Protein AF-A0A2N1IN54-F1 (afdb_monomer)

pLDDT: mean 95.04, std 3.78, range [76.31, 98.25]

Organism: NCBI:txid76759

InterPro domains:
  IPR011032 GroES-like 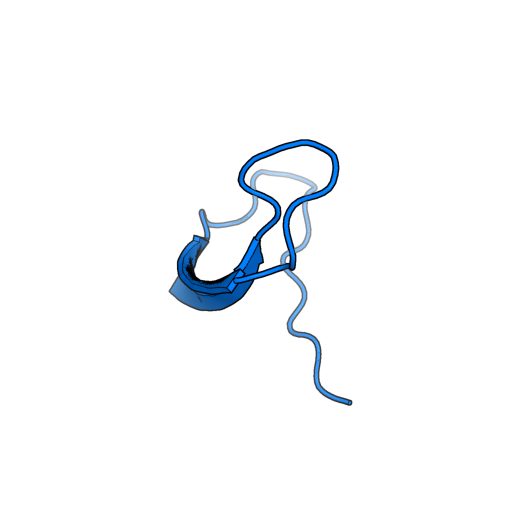superfamily [SSF50129] (1-35)

Secondary structure (DSSP, 8-state):
-EEEEEE--STTPPPEEEEEEPPPP-TT--------

Solvent-accessible surface area (backbone atoms only — not comparable to full-atom values): 2614 Å² total; per-residue (Å²): 83,83,44,82,44,75,43,74,91,50,89,95,54,75,69,43,83,43,81,42,79,46,78,80,60,56,97,93,54,81,80,80,84,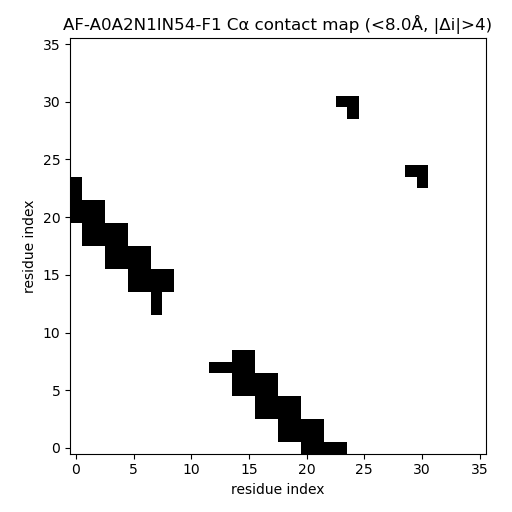88,87,128

Radius of gyration: 12.41 Å; Cα conta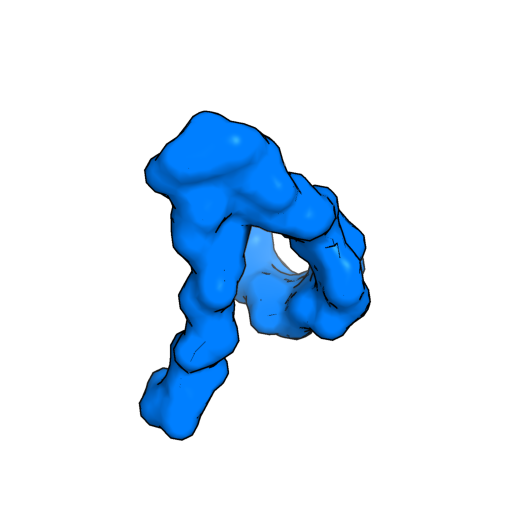cts (8 Å, |Δi|>4): 37; chains: 1; bounding box: 24×18×31 Å

Mean predicted aligned error: 3.02 Å

Nearest PDB structures (foldseek):
  7a5k-assembly1_a3  TM=3.552E-01  e=8.339E+00  Homo sapiens

Foldseek 3Di:
DWDWDFDDPDPPDGTDTDIDDDDDDDVPDDDDDDDD

Structure (mmCIF, N/CA/C/O backbone):
data_AF-A0A2N1IN54-F1
#
_entry.id   AF-A0A2N1IN54-F1
#
loop_
_atom_site.group_PDB
_atom_site.id
_atom_site.type_symbol
_atom_site.label_atom_id
_atom_site.label_alt_id
_atom_site.label_comp_id
_atom_site.label_asym_id
_atom_site.label_entity_id
_atom_site.label_seq_id
_atom_site.pdbx_PDB_ins_code
_atom_site.Cartn_x
_atom_site.Cartn_y
_atom_site.Cartn_z
_atom_site.occupancy
_atom_site.B_iso_or_equiv
_atom_site.auth_seq_id
_atom_site.auth_comp_id
_atom_site.auth_asym_id
_atom_site.auth_atom_id
_atom_site.pdbx_PDB_model_num
ATOM 1 N N . MET A 1 1 ? -3.471 -8.715 -9.464 1.00 87.94 1 MET A N 1
ATOM 2 C CA . MET A 1 1 ? -3.067 -9.782 -8.517 1.00 87.94 1 MET A CA 1
ATOM 3 C C . MET A 1 1 ? -3.975 -9.743 -7.300 1.00 87.94 1 MET A C 1
ATOM 5 O O . MET A 1 1 ? -4.348 -8.645 -6.909 1.00 87.94 1 MET A O 1
ATOM 9 N N . LYS A 1 2 ? -4.306 -10.888 -6.693 1.00 88.88 2 LYS A N 1
ATOM 10 C CA . LYS A 1 2 ? -5.019 -10.910 -5.408 1.00 88.88 2 LYS A CA 1
ATOM 11 C C . LYS A 1 2 ? -4.057 -10.516 -4.287 1.00 88.88 2 LYS A C 1
ATOM 13 O O . LYS A 1 2 ? -2.959 -11.066 -4.210 1.00 88.88 2 LYS A O 1
ATOM 18 N N . SER A 1 3 ? -4.441 -9.544 -3.467 1.00 93.81 3 SER A N 1
ATOM 19 C CA . SER A 1 3 ? -3.654 -9.071 -2.328 1.00 93.81 3 SER A CA 1
ATOM 20 C C . SER A 1 3 ? -4.545 -8.867 -1.111 1.00 93.81 3 SER A C 1
ATOM 22 O O . SER A 1 3 ? -5.703 -8.474 -1.236 1.00 93.81 3 SER A O 1
ATOM 24 N N . ARG A 1 4 ? -3.993 -9.118 0.074 1.00 95.38 4 ARG A N 1
ATOM 25 C CA . ARG A 1 4 ? -4.660 -8.845 1.345 1.00 95.38 4 ARG A CA 1
ATOM 26 C C . ARG A 1 4 ? -4.350 -7.412 1.761 1.00 95.38 4 ARG A C 1
ATOM 28 O O . ARG A 1 4 ? -3.179 -7.054 1.864 1.00 95.38 4 ARG A O 1
ATOM 35 N N . ALA A 1 5 ? -5.381 -6.615 2.017 1.00 95.94 5 ALA A N 1
ATOM 36 C CA . ALA A 1 5 ? -5.237 -5.217 2.407 1.00 95.94 5 ALA A CA 1
ATOM 37 C C . ALA A 1 5 ? -6.198 -4.847 3.543 1.00 95.94 5 ALA A C 1
ATOM 39 O O . ALA A 1 5 ? -7.276 -5.425 3.672 1.00 95.94 5 ALA A O 1
ATOM 40 N N . ALA A 1 6 ? -5.795 -3.869 4.354 1.00 96.69 6 ALA A N 1
ATOM 41 C CA . ALA A 1 6 ? -6.658 -3.225 5.335 1.00 96.69 6 ALA A CA 1
ATOM 42 C C . ALA A 1 6 ? -7.426 -2.084 4.651 1.00 96.69 6 ALA A C 1
ATOM 44 O O . ALA A 1 6 ? -6.810 -1.132 4.172 1.00 96.69 6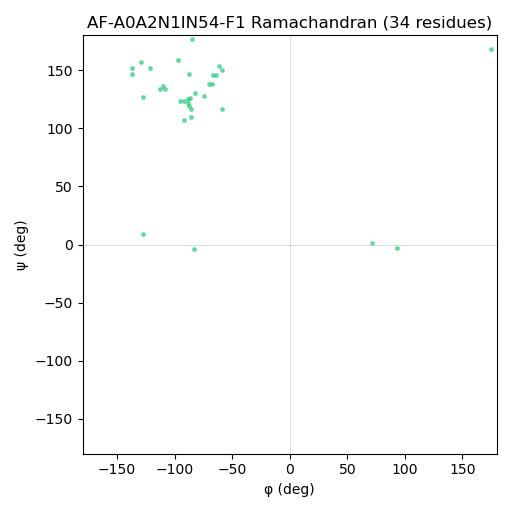 ALA A O 1
ATOM 45 N N . VAL A 1 7 ? -8.753 -2.183 4.581 1.00 96.06 7 VAL A N 1
ATOM 46 C CA . VAL A 1 7 ? -9.618 -1.231 3.870 1.00 96.06 7 VAL A CA 1
ATOM 47 C C . VAL A 1 7 ? -10.492 -0.469 4.862 1.00 96.06 7 VAL A C 1
ATOM 49 O O . VAL A 1 7 ? -11.100 -1.051 5.759 1.00 96.06 7 VAL A O 1
ATOM 52 N N . ALA A 1 8 ? -10.561 0.852 4.690 1.00 97.06 8 ALA A N 1
ATOM 53 C CA . ALA A 1 8 ? -11.470 1.718 5.429 1.00 97.06 8 ALA A CA 1
ATOM 54 C C . ALA A 1 8 ? -12.784 1.879 4.649 1.00 97.06 8 ALA A C 1
ATOM 56 O O . ALA A 1 8 ? -12.832 2.596 3.652 1.00 97.06 8 ALA A O 1
ATOM 57 N N . PHE A 1 9 ? -13.862 1.247 5.113 1.00 95.25 9 PHE A N 1
ATOM 58 C CA . PHE A 1 9 ? -15.184 1.348 4.474 1.00 95.25 9 PHE A CA 1
ATOM 59 C C . PHE A 1 9 ? -15.994 2.587 4.888 1.00 95.25 9 PHE A C 1
ATOM 61 O O . PHE A 1 9 ? -17.096 2.810 4.390 1.00 95.25 9 PHE A O 1
ATOM 68 N N . GLY A 1 10 ? -15.491 3.392 5.823 1.00 95.81 10 GLY A N 1
ATOM 69 C CA . GLY A 1 10 ? -16.143 4.625 6.248 1.00 95.81 10 GLY A CA 1
ATOM 70 C C . GLY A 1 10 ? -15.438 5.300 7.424 1.00 95.81 10 GLY A C 1
ATOM 71 O O . GLY A 1 10 ? -14.569 4.695 8.055 1.00 95.81 10 GLY A O 1
ATOM 72 N N . PRO A 1 11 ? -15.809 6.552 7.739 1.00 96.12 11 PRO A N 1
ATOM 73 C CA . PRO A 1 11 ? -15.220 7.290 8.849 1.00 96.12 11 PRO A CA 1
ATOM 74 C C . PRO A 1 11 ? -15.597 6.658 10.195 1.00 96.12 11 PRO A C 1
ATOM 76 O O . PRO A 1 11 ? -16.739 6.252 10.403 1.00 96.12 11 PRO A O 1
ATOM 79 N N . GLY A 1 12 ? -14.630 6.572 11.113 1.00 95.19 12 GLY A N 1
ATOM 80 C CA . GLY A 1 12 ? -14.835 6.041 12.468 1.00 95.19 12 GLY A CA 1
ATOM 81 C C . GLY A 1 12 ? -15.050 4.524 12.555 1.00 95.19 12 GLY A C 1
ATOM 82 O O . GLY A 1 12 ? -15.243 4.009 13.655 1.00 95.19 12 GLY A O 1
ATOM 83 N N . LYS A 1 13 ? -15.007 3.799 11.430 1.00 96.00 13 LYS A N 1
ATOM 84 C CA . LYS A 1 13 ? -15.050 2.333 11.411 1.00 96.00 13 LYS A CA 1
ATOM 85 C C . LYS A 1 13 ? -13.641 1.748 11.552 1.00 96.00 13 LYS A C 1
ATOM 87 O O . LYS A 1 13 ? -12.688 2.356 11.058 1.00 96.00 13 LYS A O 1
ATOM 92 N N . PRO A 1 14 ? -13.491 0.579 12.201 1.00 96.88 14 PRO A N 1
ATOM 93 C CA . PRO A 1 14 ? -12.224 -0.139 12.188 1.00 96.88 14 PRO A CA 1
ATOM 94 C C . PRO A 1 14 ? -11.850 -0.536 10.756 1.00 96.88 14 PRO A C 1
ATOM 96 O O . PRO A 1 14 ? -12.716 -0.694 9.895 1.00 96.88 14 PRO A O 1
ATOM 99 N N . LEU A 1 15 ? -10.551 -0.695 10.508 1.00 97.25 15 LEU A N 1
ATOM 100 C CA . LEU A 1 15 ? -10.070 -1.224 9.237 1.00 97.25 15 LEU A CA 1
ATOM 101 C C . LEU A 1 15 ? -10.416 -2.707 9.133 1.00 97.25 15 LEU A C 1
ATOM 103 O O . LEU A 1 15 ? -10.227 -3.465 10.085 1.00 97.25 15 LEU A O 1
ATOM 107 N N . GLU A 1 16 ? -10.864 -3.119 7.956 1.00 96.94 16 GLU A N 1
ATOM 108 C CA . GLU A 1 16 ? -11.220 -4.506 7.682 1.00 96.94 16 GLU A CA 1
ATOM 109 C C . GLU A 1 16 ? -10.181 -5.141 6.760 1.00 96.94 16 GLU A C 1
ATOM 111 O O . GLU A 1 16 ? -9.769 -4.550 5.760 1.00 96.94 16 GLU A O 1
ATOM 116 N N . ILE A 1 17 ? -9.739 -6.351 7.103 1.00 96.81 17 ILE A N 1
ATOM 117 C CA . ILE A 1 17 ? -8.785 -7.107 6.294 1.00 96.81 17 ILE A CA 1
ATOM 118 C C . ILE A 1 17 ? -9.557 -7.881 5.231 1.00 96.81 17 ILE A C 1
ATOM 120 O O 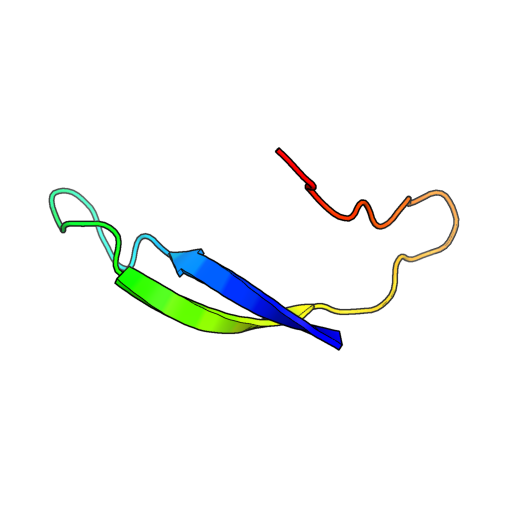. ILE A 1 17 ? -10.242 -8.853 5.544 1.00 96.81 17 ILE A O 1
ATOM 124 N N . VAL A 1 18 ? -9.419 -7.469 3.974 1.00 96.62 18 VAL A N 1
ATOM 125 C CA . VAL A 1 18 ? -10.122 -8.076 2.838 1.00 96.62 18 VAL A CA 1
ATOM 126 C C . VAL A 1 18 ? -9.154 -8.420 1.708 1.00 96.62 18 VAL A C 1
ATOM 128 O O . VAL A 1 18 ? -8.053 -7.870 1.609 1.00 96.62 18 VAL A O 1
ATOM 131 N N . GLU A 1 19 ? -9.555 -9.362 0.855 1.00 96.62 19 GLU A N 1
ATOM 132 C CA . GLU A 1 19 ? -8.844 -9.660 -0.387 1.00 96.62 19 GLU A CA 1
ATOM 133 C C . GLU A 1 19 ? -9.331 -8.747 -1.508 1.00 96.62 19 GLU A C 1
ATOM 135 O O . GLU A 1 19 ? -10.522 -8.690 -1.812 1.00 96.62 19 GLU A O 1
ATOM 140 N N . ILE A 1 20 ? -8.390 -8.061 -2.149 1.00 94.62 20 ILE A N 1
ATOM 141 C CA . ILE A 1 20 ? -8.650 -7.162 -3.269 1.00 94.62 20 ILE A CA 1
ATOM 142 C C . ILE A 1 20 ? -7.867 -7.596 -4.503 1.00 94.62 20 ILE A C 1
ATOM 144 O O . ILE A 1 20 ? -6.786 -8.183 -4.408 1.00 94.62 20 ILE A O 1
ATOM 148 N N . ASP A 1 21 ? -8.406 -7.278 -5.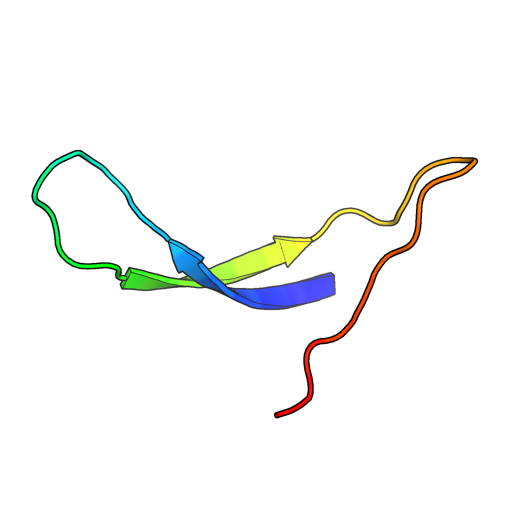676 1.00 95.69 21 ASP A N 1
ATOM 149 C CA . ASP A 1 21 ? -7.670 -7.361 -6.931 1.00 95.69 21 ASP A CA 1
ATOM 150 C C . ASP A 1 21 ? -6.924 -6.055 -7.181 1.00 95.69 21 ASP A C 1
ATOM 152 O O . ASP A 1 21 ? -7.522 -4.992 -7.315 1.00 95.69 21 ASP A O 1
ATOM 156 N N . VAL A 1 22 ? -5.602 -6.148 -7.269 1.00 95.19 22 VAL A N 1
ATOM 157 C CA . VAL A 1 22 ? -4.737 -5.033 -7.651 1.00 95.19 22 VAL A CA 1
ATOM 158 C C . VAL A 1 22 ? -4.518 -5.066 -9.162 1.00 95.19 22 VAL A C 1
ATOM 160 O O . VAL A 1 22 ? -4.064 -6.085 -9.700 1.00 95.19 22 VAL A O 1
ATOM 163 N N . GLU A 1 23 ? -4.844 -3.967 -9.840 1.00 96.81 23 GLU A N 1
ATOM 164 C CA . GLU A 1 23 ? -4.600 -3.771 -11.275 1.00 96.81 23 GLU A CA 1
ATOM 165 C C . GLU A 1 23 ? -3.083 -3.766 -11.566 1.00 96.81 23 GLU A C 1
ATOM 167 O O . GLU A 1 23 ? -2.294 -3.339 -10.717 1.00 96.81 23 GLU A O 1
ATOM 172 N N . PRO A 1 24 ? -2.628 -4.272 -12.729 1.00 95.62 24 PRO A N 1
ATOM 173 C CA . PRO A 1 24 ? -1.237 -4.097 -13.146 1.00 95.62 24 PRO A CA 1
ATOM 174 C C . PRO A 1 24 ? -0.855 -2.606 -13.265 1.00 95.62 24 PRO A C 1
ATOM 176 O O . PRO A 1 24 ? -1.709 -1.785 -13.603 1.00 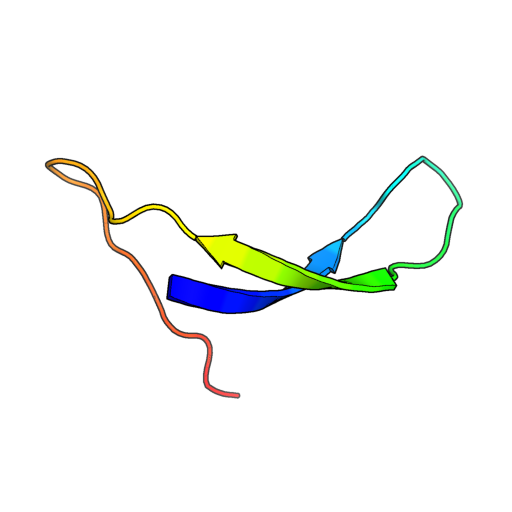95.62 24 PRO A O 1
ATOM 179 N N . PRO A 1 25 ? 0.424 -2.247 -13.033 1.00 97.25 25 PRO A N 1
ATOM 180 C CA . PRO A 1 25 ? 0.875 -0.864 -13.152 1.00 97.25 25 PRO A CA 1
ATOM 181 C C . PRO A 1 25 ? 0.803 -0.390 -14.607 1.00 97.25 25 PRO A C 1
ATOM 183 O O . PRO A 1 25 ? 1.061 -1.156 -15.543 1.00 97.25 25 PRO A O 1
ATOM 186 N N . ARG A 1 26 ? 0.489 0.890 -14.806 1.00 96.75 26 ARG A N 1
ATOM 187 C CA . ARG A 1 26 ? 0.484 1.528 -16.128 1.00 96.75 26 ARG A CA 1
ATOM 188 C C . ARG A 1 26 ? 1.881 2.023 -16.499 1.00 96.75 26 ARG A C 1
ATOM 190 O O . ARG A 1 26 ? 2.842 1.918 -15.737 1.00 96.75 26 ARG A O 1
ATOM 197 N N . LYS A 1 27 ? 2.023 2.571 -17.710 1.00 97.62 27 LYS A N 1
ATOM 198 C CA . LYS A 1 27 ? 3.305 3.102 -18.193 1.00 97.62 27 LYS A CA 1
ATOM 199 C C . LYS A 1 27 ? 3.812 4.210 -17.259 1.00 97.62 27 LYS A C 1
ATOM 201 O O . LYS A 1 27 ? 3.199 5.268 -17.179 1.00 97.62 27 LYS A O 1
ATOM 206 N N . GLY A 1 28 ? 4.964 3.974 -16.633 1.00 97.25 28 GLY A N 1
ATOM 207 C CA . GLY A 1 28 ? 5.605 4.913 -15.705 1.00 97.25 28 GLY A CA 1
ATOM 208 C C . GLY A 1 28 ? 5.244 4.703 -14.231 1.00 97.25 28 GLY A C 1
ATOM 209 O O . GLY A 1 28 ? 5.815 5.378 -13.381 1.00 97.25 28 GLY A O 1
ATOM 210 N N . GLU A 1 29 ? 4.352 3.763 -13.915 1.00 98.25 29 GLU A N 1
ATOM 211 C CA . GLU A 1 29 ? 4.024 3.372 -12.542 1.00 98.25 29 GLU A CA 1
ATOM 212 C C . GLU A 1 29 ? 4.816 2.129 -12.121 1.00 98.25 29 GLU A C 1
ATOM 214 O O . GLU A 1 29 ? 5.275 1.342 -12.953 1.00 98.25 29 GLU A O 1
ATOM 219 N N . VAL A 1 30 ? 4.954 1.930 -10.810 1.00 96.62 30 VAL A N 1
ATOM 220 C CA . VAL A 1 30 ? 5.615 0.755 -10.233 1.00 96.62 30 VAL A CA 1
ATOM 221 C C . VAL A 1 30 ? 4.689 0.116 -9.209 1.00 96.62 30 VAL A C 1
ATOM 223 O O . VAL A 1 30 ? 4.222 0.774 -8.282 1.00 96.62 30 VAL A O 1
ATOM 226 N N . LEU A 1 31 ? 4.452 -1.186 -9.359 1.00 95.94 31 LEU A N 1
ATOM 227 C CA . LEU A 1 31 ? 3.736 -1.994 -8.378 1.00 95.94 31 LEU A CA 1
ATOM 228 C C . LEU A 1 31 ? 4.732 -2.552 -7.355 1.00 95.94 31 LEU A C 1
ATOM 230 O O . LEU A 1 31 ? 5.661 -3.271 -7.722 1.00 95.94 31 LEU A O 1
ATOM 234 N N . VAL A 1 32 ? 4.526 -2.243 -6.074 1.00 95.00 32 VAL A N 1
ATOM 235 C CA . VAL A 1 32 ? 5.423 -2.652 -4.983 1.00 95.00 32 VAL A CA 1
ATOM 236 C C . VAL A 1 32 ? 4.749 -3.699 -4.101 1.00 95.00 32 VAL A C 1
ATOM 238 O O . VAL A 1 32 ? 3.588 -3.558 -3.722 1.00 95.00 32 VAL A O 1
ATOM 241 N N . LYS A 1 33 ? 5.500 -4.741 -3.730 1.00 94.06 33 LYS A N 1
ATOM 242 C CA . LYS A 1 33 ? 5.103 -5.704 -2.699 1.00 94.06 33 LYS A CA 1
ATOM 243 C C . LYS A 1 33 ? 5.706 -5.289 -1.358 1.00 94.06 33 LYS A C 1
ATOM 245 O O . LYS A 1 33 ? 6.923 -5.186 -1.244 1.00 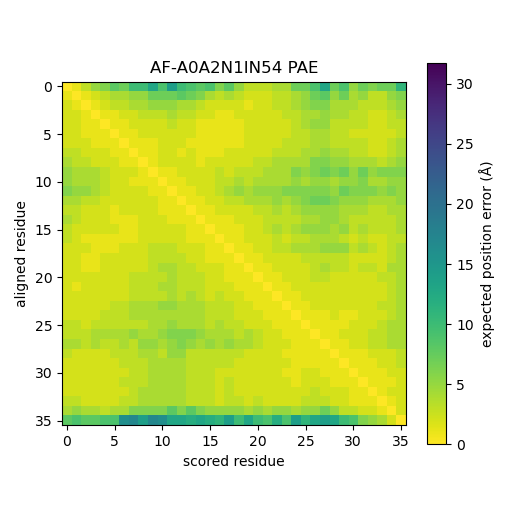94.06 33 LYS A O 1
ATOM 250 N N . ILE A 1 34 ? 4.866 -5.098 -0.345 1.00 93.75 34 ILE A N 1
ATOM 251 C CA . ILE A 1 34 ? 5.305 -4.802 1.026 1.00 93.75 34 ILE A CA 1
ATOM 252 C C . ILE A 1 34 ? 5.680 -6.120 1.728 1.00 93.75 34 ILE A C 1
ATOM 254 O O . ILE A 1 34 ? 4.924 -7.088 1.642 1.00 93.75 34 ILE A O 1
ATOM 258 N N . THR A 1 35 ? 6.859 -6.191 2.361 1.00 93.31 35 THR A N 1
ATOM 259 C CA . THR A 1 35 ? 7.458 -7.453 2.862 1.00 93.31 35 THR A CA 1
ATOM 260 C C . THR A 1 35 ? 7.888 -7.449 4.333 1.00 93.31 35 THR A C 1
ATOM 262 O O . THR A 1 35 ? 8.563 -8.390 4.743 1.00 93.31 35 THR A O 1
ATOM 265 N N . HIS A 1 36 ? 7.541 -6.424 5.111 1.00 76.31 36 HIS A N 1
ATOM 266 C CA . HIS A 1 36 ? 7.904 -6.311 6.527 1.00 76.31 36 HIS A CA 1
ATOM 267 C C . HIS A 1 36 ? 6.650 -6.131 7.372 1.00 76.31 36 HIS A C 1
ATOM 269 O O . HI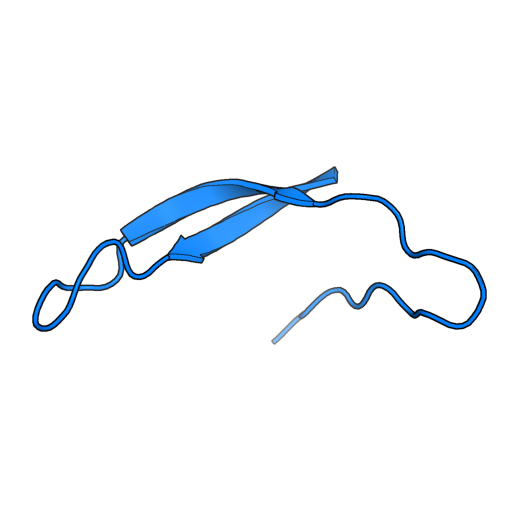S A 1 36 ? 5.792 -5.325 6.942 1.00 76.31 36 HIS A O 1
#

Sequence (36 aa):
MKSRAAVAFGPGKPLEIVEIDVEPPRKGEVLVKITH